Protein AF-A0A699Z433-F1 (afdb_monomer)

Structure (mmCIF, N/CA/C/O backbone):
data_AF-A0A699Z433-F1
#
_entry.id   AF-A0A699Z433-F1
#
loop_
_atom_site.group_PDB
_atom_site.id
_atom_site.type_symbol
_atom_site.label_atom_id
_atom_site.label_alt_id
_atom_site.label_comp_id
_atom_site.label_asym_id
_atom_site.label_entity_id
_atom_site.label_seq_id
_atom_site.pdbx_PDB_ins_code
_atom_site.Cartn_x
_atom_site.Cartn_y
_atom_site.Cartn_z
_atom_site.occupancy
_atom_site.B_iso_or_equiv
_atom_site.auth_seq_id
_atom_site.auth_comp_id
_atom_site.auth_asym_id
_atom_site.auth_atom_id
_atom_site.pdbx_PDB_model_num
ATOM 1 N N . ASP A 1 1 ? 0.922 4.720 -22.798 1.00 85.69 1 ASP A N 1
ATOM 2 C CA . ASP A 1 1 ? 0.778 4.599 -21.336 1.00 85.69 1 ASP A CA 1
ATOM 3 C C . ASP A 1 1 ? 0.937 3.130 -20.915 1.00 85.69 1 ASP A C 1
ATOM 5 O O . ASP A 1 1 ? 0.450 2.256 -21.631 1.00 85.69 1 ASP A O 1
ATOM 9 N N . VAL A 1 2 ? 1.668 2.848 -19.827 1.00 93.19 2 VAL A N 1
ATOM 10 C CA . VAL A 1 2 ? 1.980 1.468 -19.378 1.00 93.19 2 VAL A CA 1
ATOM 11 C C . VAL A 1 2 ? 0.723 0.761 -18.879 1.00 93.19 2 VAL A C 1
ATOM 13 O O . VAL A 1 2 ? 0.507 -0.398 -19.226 1.00 93.19 2 VAL A O 1
ATOM 16 N N . MET A 1 3 ? -0.139 1.466 -18.141 1.00 93.50 3 MET A N 1
ATOM 17 C CA . MET A 1 3 ? -1.379 0.895 -17.610 1.00 93.50 3 MET A CA 1
ATOM 18 C C . MET A 1 3 ? -2.377 0.550 -18.709 1.00 93.50 3 MET A C 1
ATOM 20 O O . MET A 1 3 ? -3.012 -0.498 -18.660 1.00 93.50 3 MET A O 1
ATOM 24 N N . THR A 1 4 ? -2.472 1.379 -19.744 1.00 92.44 4 THR A N 1
ATOM 25 C CA . THR A 1 4 ? -3.290 1.084 -20.927 1.00 92.44 4 THR A CA 1
ATOM 26 C C . THR A 1 4 ? -2.822 -0.202 -21.612 1.00 92.44 4 THR A C 1
ATOM 28 O O . THR A 1 4 ? -3.635 -1.060 -21.947 1.00 92.44 4 THR A O 1
ATOM 31 N N . ALA A 1 5 ? -1.504 -0.380 -21.761 1.00 93.31 5 ALA A N 1
ATOM 32 C CA . ALA A 1 5 ? -0.946 -1.609 -22.316 1.00 93.31 5 ALA A CA 1
ATOM 33 C C . ALA A 1 5 ? -1.172 -2.827 -21.407 1.00 93.31 5 ALA A C 1
ATOM 35 O O . ALA A 1 5 ? -1.445 -3.910 -21.919 1.00 93.31 5 ALA A O 1
ATOM 36 N N . PHE A 1 6 ? -1.083 -2.650 -20.085 1.00 92.94 6 PHE A N 1
ATOM 37 C CA . PHE A 1 6 ? -1.390 -3.697 -19.113 1.00 92.94 6 PHE A CA 1
ATOM 38 C C . PHE A 1 6 ? -2.843 -4.150 -19.249 1.00 92.94 6 PHE A C 1
ATOM 40 O O . PHE A 1 6 ? -3.081 -5.325 -19.500 1.00 92.94 6 PHE A O 1
ATOM 47 N N . LYS A 1 7 ? -3.806 -3.222 -19.209 1.00 90.44 7 LYS A N 1
ATOM 48 C CA . LYS A 1 7 ? -5.248 -3.515 -19.315 1.00 90.44 7 LYS A CA 1
ATOM 49 C C . LYS A 1 7 ? -5.637 -4.236 -20.615 1.00 90.44 7 LYS A C 1
ATOM 51 O O . LYS A 1 7 ? -6.624 -4.962 -20.641 1.00 90.44 7 LYS A O 1
ATOM 56 N N . GLN A 1 8 ? -4.869 -4.061 -21.692 1.00 90.75 8 GLN A N 1
ATOM 57 C CA . GLN A 1 8 ? -5.086 -4.748 -22.973 1.00 90.75 8 GLN A CA 1
ATOM 58 C C . GLN A 1 8 ? -4.386 -6.115 -23.069 1.00 90.75 8 GLN A C 1
ATOM 60 O O . GLN A 1 8 ? -4.709 -6.898 -23.968 1.00 90.75 8 GLN A O 1
ATOM 65 N N . SER A 1 9 ? -3.438 -6.398 -22.170 1.00 89.75 9 SER A N 1
ATOM 66 C CA . SER A 1 9 ? -2.601 -7.598 -22.194 1.00 89.75 9 SER A CA 1
ATOM 67 C C . SER A 1 9 ? -3.371 -8.869 -21.805 1.00 89.75 9 SER A C 1
ATOM 69 O O . SER A 1 9 ? -4.349 -8.793 -21.057 1.00 89.75 9 SER A O 1
ATOM 71 N N . PRO A 1 10 ? -2.937 -10.058 -22.264 1.00 86.69 10 PRO A N 1
ATOM 72 C CA . PRO A 1 10 ? -3.507 -11.331 -21.818 1.00 86.69 10 PRO A CA 1
ATOM 73 C C . PRO A 1 10 ? -3.424 -11.535 -20.298 1.00 86.69 10 PRO A C 1
ATOM 75 O O . PRO A 1 10 ? -4.353 -12.083 -19.714 1.00 86.69 10 PRO A O 1
ATOM 78 N N . GLN A 1 11 ? -2.359 -11.042 -19.657 1.00 84.50 11 GLN A N 1
ATOM 79 C CA . GLN A 1 11 ? -2.140 -11.132 -18.209 1.00 84.50 11 GLN A CA 1
ATOM 80 C C . GLN A 1 11 ? -3.222 -10.385 -17.418 1.00 84.50 11 GLN A C 1
ATOM 82 O O . GLN A 1 11 ? -3.673 -10.856 -16.382 1.00 84.50 11 GLN A O 1
ATOM 87 N N . ALA A 1 12 ? -3.710 -9.251 -17.927 1.00 82.75 12 ALA A N 1
ATOM 88 C CA . ALA A 1 12 ? -4.828 -8.552 -17.295 1.00 82.75 12 ALA A CA 1
ATOM 89 C C . ALA A 1 12 ? -6.180 -9.259 -17.505 1.00 82.75 12 ALA A C 1
ATOM 91 O O . ALA A 1 12 ? -7.127 -8.980 -16.780 1.00 82.75 12 ALA A O 1
ATOM 92 N N . ARG A 1 13 ? -6.300 -10.174 -18.479 1.00 74.50 13 ARG A N 1
ATOM 93 C CA . ARG A 1 13 ? -7.552 -10.902 -18.775 1.00 74.50 13 ARG A CA 1
ATOM 94 C C . ARG A 1 13 ? -7.729 -12.170 -17.951 1.00 74.50 13 ARG A C 1
ATOM 96 O O . ARG A 1 13 ? -8.853 -12.635 -17.812 1.00 74.50 13 ARG A O 1
ATOM 103 N N . THR A 1 14 ? -6.649 -12.719 -17.395 1.00 67.62 14 THR A N 1
ATOM 104 C CA . TH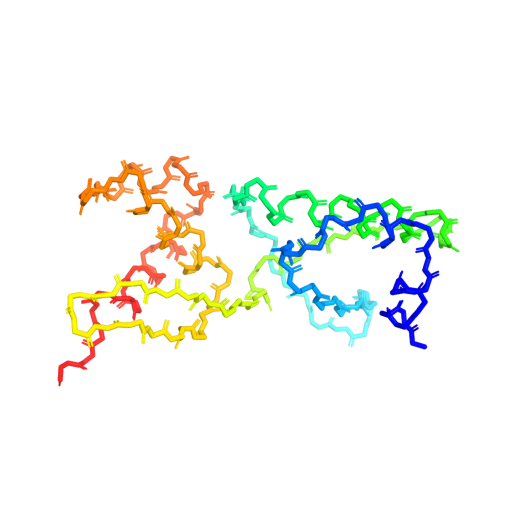R A 1 14 ? -6.726 -13.795 -16.392 1.00 67.62 14 THR A CA 1
ATOM 105 C C . THR A 1 14 ? -7.220 -13.286 -15.036 1.00 67.62 14 THR A C 1
ATOM 107 O O . THR A 1 14 ? -7.414 -14.071 -14.114 1.00 67.62 14 THR A O 1
ATOM 110 N N . HIS A 1 15 ? -7.430 -11.975 -14.910 1.00 64.56 15 HIS A N 1
ATOM 111 C CA . HIS A 1 15 ? -8.007 -11.341 -13.742 1.00 64.56 15 HIS A CA 1
ATOM 112 C C . HIS A 1 15 ? -9.486 -11.710 -13.582 1.00 64.56 15 HIS A C 1
ATOM 114 O O . HIS A 1 15 ? -10.305 -11.462 -14.469 1.00 64.56 15 HIS A O 1
ATOM 120 N N . THR A 1 16 ? -9.842 -12.278 -12.431 1.00 56.50 16 THR A N 1
ATOM 121 C CA . THR A 1 16 ? -11.229 -12.607 -12.091 1.00 56.50 16 THR A CA 1
ATOM 122 C C . THR A 1 16 ? -12.077 -11.326 -12.047 1.00 56.50 16 THR A C 1
ATOM 124 O O . THR A 1 16 ? -11.709 -10.381 -11.343 1.00 56.50 16 THR A O 1
ATOM 127 N N . PRO A 1 17 ? -13.218 -11.247 -12.756 1.00 47.88 17 PRO A N 1
ATOM 128 C CA . PRO A 1 17 ? -14.152 -10.132 -12.617 1.00 47.88 17 PRO A CA 1
ATOM 129 C C . PRO A 1 17 ? -14.602 -10.012 -11.151 1.00 47.88 17 PRO A C 1
ATOM 131 O O . PRO A 1 17 ? -15.203 -10.940 -10.617 1.00 47.88 17 PRO A O 1
ATOM 134 N N . GLY A 1 18 ? -14.259 -8.901 -10.489 1.00 58.78 18 GLY A N 1
ATOM 135 C CA . GLY A 1 18 ? -14.473 -8.681 -9.048 1.00 58.78 18 GLY A CA 1
ATOM 136 C C . GLY A 1 18 ? -13.192 -8.573 -8.209 1.00 58.78 18 GLY A C 1
ATOM 137 O O . GLY A 1 18 ? -13.271 -8.225 -7.034 1.00 58.78 18 GLY A O 1
ATOM 138 N N . ALA A 1 19 ? -12.020 -8.834 -8.794 1.00 69.25 19 ALA A N 1
ATOM 139 C CA . ALA A 1 19 ? -10.742 -8.576 -8.140 1.00 69.25 19 ALA A CA 1
ATOM 140 C C . ALA A 1 19 ? -10.388 -7.070 -8.119 1.00 69.25 19 ALA A C 1
ATOM 142 O O . ALA A 1 19 ? -10.989 -6.259 -8.826 1.00 69.25 19 ALA A O 1
ATOM 143 N N . VAL A 1 20 ? -9.460 -6.707 -7.231 1.00 83.25 20 VAL A N 1
ATOM 144 C CA . VAL A 1 20 ? -9.046 -5.331 -6.906 1.00 83.25 20 VAL A CA 1
ATOM 145 C C . VAL A 1 20 ? -8.736 -4.512 -8.170 1.00 83.25 20 VAL A C 1
ATOM 147 O O . VAL A 1 20 ? -7.958 -4.957 -9.010 1.00 83.25 20 VAL A O 1
ATOM 150 N N . ASP A 1 21 ? -9.296 -3.301 -8.296 1.00 88.69 21 ASP A N 1
ATOM 151 C CA . ASP A 1 21 ? -8.920 -2.374 -9.378 1.00 88.69 21 ASP A CA 1
ATOM 152 C C . ASP A 1 21 ? -7.505 -1.831 -9.133 1.00 88.69 21 ASP A C 1
ATOM 154 O O . ASP A 1 21 ? -7.263 -1.069 -8.194 1.00 88.69 21 ASP A O 1
ATOM 158 N N . LEU A 1 22 ? -6.554 -2.270 -9.960 1.00 91.44 22 LEU A N 1
ATOM 159 C CA . LEU A 1 22 ? -5.141 -1.939 -9.828 1.00 91.44 22 LEU A CA 1
ATOM 160 C C . LEU A 1 22 ? -4.753 -0.771 -10.744 1.00 91.44 22 LEU A C 1
ATOM 162 O O . LEU A 1 22 ? -4.901 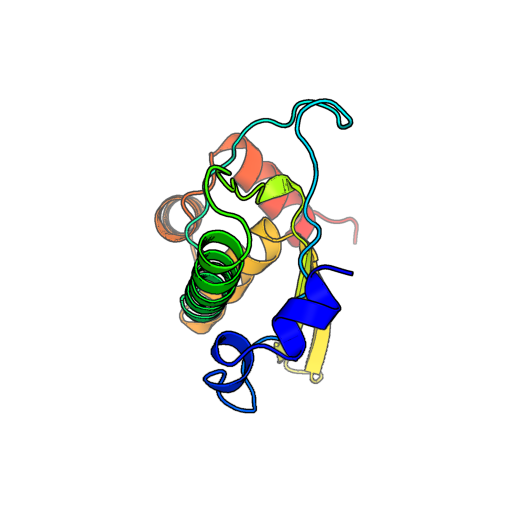-0.828 -11.969 1.00 91.44 22 LEU A O 1
ATOM 166 N N . GLN A 1 23 ? -4.112 0.238 -10.155 1.00 93.75 23 GLN A N 1
ATOM 167 C CA . GLN A 1 23 ? -3.424 1.304 -10.875 1.00 93.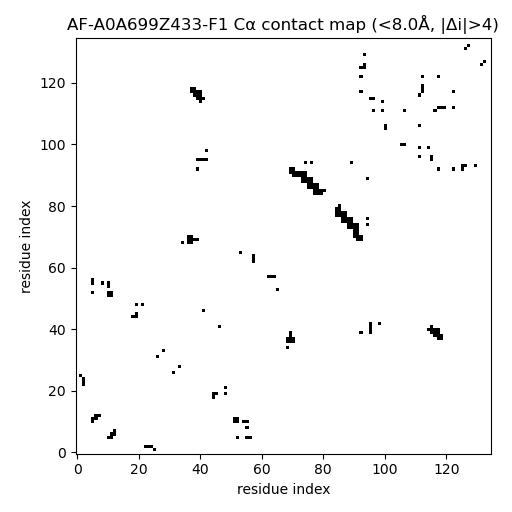75 23 GLN A CA 1
ATOM 168 C C . GLN A 1 23 ? -1.950 1.363 -10.464 1.00 93.75 23 GLN A C 1
ATOM 170 O O . GLN A 1 23 ? -1.632 1.511 -9.287 1.00 93.75 23 GLN A O 1
ATOM 175 N N . VAL A 1 24 ? -1.045 1.272 -11.443 1.00 95.69 24 VAL A N 1
ATOM 176 C CA . VAL A 1 24 ? 0.406 1.260 -11.214 1.00 95.69 24 VAL A CA 1
ATOM 177 C C . VAL A 1 24 ? 1.076 2.436 -11.912 1.00 95.69 24 VAL A C 1
ATOM 179 O O . VAL A 1 24 ? 0.901 2.649 -13.112 1.00 95.69 24 VAL A O 1
ATOM 182 N N . SER A 1 25 ? 1.909 3.155 -11.165 1.00 95.50 25 SER A N 1
ATOM 183 C CA . SER A 1 25 ? 2.791 4.200 -11.685 1.00 95.50 25 SER A CA 1
ATOM 184 C C . SER A 1 25 ? 4.228 3.686 -11.710 1.00 95.50 25 SER A C 1
ATOM 186 O O . SER A 1 25 ? 4.808 3.403 -10.665 1.00 95.50 25 SER A O 1
ATOM 188 N N . VAL A 1 26 ? 4.812 3.565 -12.904 1.00 95.62 26 VAL A N 1
ATOM 189 C CA . VAL A 1 26 ? 6.204 3.117 -13.073 1.00 95.62 26 VAL A CA 1
ATOM 190 C C . VAL A 1 26 ? 7.130 4.329 -13.115 1.00 95.62 26 VAL A C 1
ATOM 192 O O . VAL A 1 26 ? 7.024 5.162 -14.015 1.00 95.62 26 VAL A O 1
ATOM 195 N N . LEU A 1 27 ? 8.048 4.411 -12.150 1.00 94.75 27 LEU A N 1
ATOM 196 C CA . LEU A 1 27 ? 8.978 5.529 -11.980 1.00 94.75 27 LEU A CA 1
ATOM 197 C C . LEU A 1 27 ? 10.411 5.106 -12.339 1.00 94.75 27 LEU A C 1
ATOM 199 O O . LEU A 1 27 ? 10.845 4.001 -12.019 1.00 94.75 27 LEU A O 1
ATOM 203 N N . THR A 1 28 ? 11.168 5.994 -12.986 1.00 94.19 28 THR A N 1
ATOM 204 C CA . THR A 1 28 ? 12.579 5.751 -13.331 1.00 94.19 28 THR A CA 1
ATOM 205 C C . THR A 1 28 ? 13.488 6.296 -12.227 1.00 94.19 28 THR A C 1
ATOM 207 O O . THR A 1 28 ? 13.473 7.497 -11.966 1.00 94.19 28 THR A O 1
ATOM 210 N N . SER A 1 29 ? 14.323 5.434 -11.634 1.00 89.56 29 SER A N 1
ATOM 211 C CA . SER A 1 29 ? 15.138 5.713 -10.431 1.00 89.56 29 SER A CA 1
ATOM 212 C C . SER A 1 29 ? 16.082 6.926 -10.509 1.00 89.56 29 SER A C 1
ATOM 214 O O . SER A 1 29 ? 16.544 7.380 -9.471 1.00 89.56 29 SER A O 1
ATOM 216 N N . GLY A 1 30 ? 16.391 7.449 -11.698 1.00 92.00 30 GLY A N 1
ATOM 217 C CA . GLY A 1 30 ? 17.239 8.640 -11.863 1.00 92.00 30 GLY A CA 1
ATOM 218 C C . GLY A 1 30 ? 16.484 9.973 -11.918 1.00 92.00 30 GLY A C 1
ATOM 219 O O . GLY A 1 30 ? 17.114 11.021 -11.867 1.00 92.00 30 GLY A O 1
ATOM 220 N N . PHE A 1 31 ? 15.153 9.948 -12.042 1.00 95.44 31 PHE A N 1
ATOM 221 C CA . PHE A 1 31 ? 14.324 11.155 -12.182 1.00 95.44 31 PHE A CA 1
ATOM 222 C C . PHE A 1 31 ? 13.482 11.467 -10.939 1.00 95.44 31 PHE A C 1
ATOM 224 O O . PHE A 1 31 ? 12.803 12.489 -10.906 1.00 95.44 31 PHE A O 1
ATOM 231 N N . TRP A 1 32 ? 13.503 10.590 -9.934 1.00 94.38 32 TRP A N 1
ATOM 232 C CA . TRP A 1 32 ? 12.689 10.693 -8.724 1.00 94.38 32 TRP A CA 1
ATOM 233 C C . TRP A 1 32 ? 13.566 10.657 -7.469 1.00 94.38 32 TRP A C 1
ATOM 235 O O . TRP A 1 32 ? 14.664 10.099 -7.522 1.00 94.38 32 TRP A O 1
ATOM 245 N N . PRO A 1 33 ? 13.102 11.225 -6.340 1.00 94.88 33 PRO A N 1
ATOM 246 C CA . PRO A 1 33 ? 13.809 11.123 -5.069 1.00 94.88 33 PRO A CA 1
ATOM 247 C C . PRO A 1 33 ? 14.040 9.669 -4.649 1.00 94.88 33 PRO A C 1
ATOM 249 O O . PRO A 1 33 ? 13.250 8.778 -4.963 1.00 94.88 33 PRO A O 1
ATOM 252 N N . THR A 1 34 ? 15.100 9.437 -3.880 1.00 92.44 34 THR A N 1
ATOM 253 C CA . THR A 1 34 ? 15.341 8.134 -3.258 1.00 92.44 34 THR A CA 1
ATOM 254 C C . THR A 1 34 ? 14.383 7.939 -2.088 1.00 92.44 34 THR A C 1
ATOM 256 O O . THR A 1 34 ? 14.388 8.722 -1.138 1.00 92.44 34 THR A O 1
ATOM 259 N N . TYR A 1 35 ? 13.598 6.865 -2.129 1.00 91.19 35 TYR A N 1
ATOM 260 C CA . TYR A 1 35 ? 12.736 6.447 -1.025 1.00 91.19 35 TYR A CA 1
ATOM 261 C C . TYR A 1 35 ? 13.337 5.223 -0.324 1.00 91.19 35 TYR A C 1
ATOM 263 O O . TYR A 1 35 ? 13.928 4.369 -0.991 1.00 91.19 35 TYR A O 1
ATOM 271 N N . PRO A 1 36 ? 13.208 5.100 1.007 1.00 92.00 36 PRO A N 1
ATOM 272 C CA . PRO A 1 36 ? 13.584 3.876 1.697 1.00 92.00 36 PRO A CA 1
ATOM 273 C C . PRO A 1 36 ? 12.639 2.739 1.300 1.00 92.00 36 PRO A C 1
ATOM 275 O O . PRO A 1 36 ? 11.426 2.929 1.165 1.00 92.00 36 PRO A O 1
ATOM 278 N N . LEU A 1 37 ? 13.207 1.550 1.133 1.00 92.62 37 LEU A N 1
ATOM 279 C CA . LEU A 1 37 ? 12.432 0.335 0.928 1.00 92.62 37 LEU A CA 1
ATOM 280 C C . LEU A 1 37 ? 11.844 -0.099 2.261 1.00 92.62 37 LEU A C 1
ATOM 282 O O . LEU A 1 37 ? 12.554 -0.192 3.258 1.00 92.62 37 LEU A O 1
ATOM 286 N N . MET A 1 38 ? 10.542 -0.344 2.258 1.00 94.31 38 MET A N 1
ATOM 287 C CA . MET A 1 38 ? 9.798 -0.761 3.435 1.00 94.31 38 MET A CA 1
ATOM 288 C C . MET A 1 38 ? 9.008 -2.014 3.085 1.00 94.31 38 MET A C 1
ATOM 290 O O . MET A 1 38 ? 8.229 -2.026 2.124 1.00 94.31 38 MET A O 1
ATOM 294 N N . GLU A 1 39 ? 9.233 -3.067 3.859 1.00 91.44 39 GLU A N 1
ATOM 295 C CA . GLU A 1 39 ? 8.538 -4.335 3.691 1.00 91.44 39 GLU A CA 1
ATOM 296 C C . GLU A 1 39 ? 7.148 -4.288 4.333 1.00 91.44 39 GLU A C 1
ATOM 298 O O . GLU A 1 39 ? 6.908 -3.580 5.312 1.00 91.44 39 GLU A O 1
ATOM 303 N N . ALA A 1 40 ? 6.222 -5.034 3.736 1.00 95.69 40 ALA A N 1
ATOM 304 C CA . ALA A 1 40 ? 4.908 -5.322 4.283 1.00 95.69 40 ALA A CA 1
ATOM 305 C C . ALA A 1 40 ? 4.416 -6.647 3.696 1.00 95.69 40 ALA A C 1
ATOM 307 O O . ALA A 1 40 ? 4.636 -6.934 2.518 1.00 95.69 40 ALA A O 1
ATOM 308 N N . LYS A 1 41 ? 3.729 -7.439 4.514 1.00 96.56 41 LYS A N 1
ATOM 309 C CA . LYS A 1 41 ? 3.005 -8.640 4.109 1.00 96.56 41 LYS A CA 1
ATOM 310 C C . LYS A 1 41 ? 1.653 -8.204 3.570 1.00 96.56 41 LYS A C 1
ATOM 312 O O . LYS A 1 41 ? 0.772 -7.801 4.327 1.00 96.56 41 LYS A O 1
ATOM 317 N N . LEU A 1 42 ? 1.522 -8.214 2.251 1.00 94.62 42 LEU A N 1
ATOM 318 C CA . LEU A 1 42 ? 0.297 -7.780 1.596 1.00 94.62 42 LEU A CA 1
ATOM 319 C C . LEU A 1 42 ? -0.793 -8.856 1.724 1.00 94.62 42 LEU A C 1
ATOM 321 O O . LEU A 1 42 ? -0.479 -10.047 1.712 1.00 94.62 42 LEU A O 1
ATOM 325 N N . PRO A 1 43 ? -2.077 -8.464 1.799 1.00 92.44 43 PRO A N 1
ATOM 326 C CA . PRO A 1 43 ? -3.187 -9.373 1.550 1.00 92.44 43 PRO A CA 1
ATOM 327 C C . PRO A 1 43 ? -2.990 -10.133 0.234 1.00 92.44 43 PRO A C 1
ATOM 329 O O . PRO A 1 43 ? -2.501 -9.562 -0.748 1.00 92.44 43 PRO A O 1
ATOM 332 N N . LYS A 1 44 ? -3.399 -11.406 0.207 1.00 89.69 44 LYS A N 1
ATOM 333 C CA . LYS A 1 44 ? -3.194 -12.319 -0.933 1.00 89.69 44 LYS A CA 1
ATOM 334 C C . LYS A 1 44 ? -3.718 -11.737 -2.241 1.00 89.69 44 LYS A C 1
ATOM 336 O O . LYS A 1 44 ? -3.119 -11.923 -3.295 1.00 89.69 44 LYS A O 1
ATOM 341 N N . GLU A 1 45 ? -4.824 -11.008 -2.166 1.00 87.75 45 GLU A N 1
ATOM 342 C CA . GLU A 1 45 ? -5.456 -10.362 -3.306 1.00 87.75 45 GLU A CA 1
ATOM 343 C C . GLU A 1 45 ? -4.532 -9.304 -3.920 1.00 87.75 45 GLU A C 1
ATOM 345 O O . GLU A 1 45 ? -4.378 -9.271 -5.138 1.00 87.75 45 GLU A O 1
ATOM 350 N N . LEU A 1 46 ? -3.877 -8.474 -3.097 1.00 90.88 46 LEU A N 1
ATOM 351 C CA . LEU A 1 46 ? -2.937 -7.448 -3.562 1.00 90.88 46 LEU A CA 1
ATOM 352 C C . LEU A 1 46 ? -1.632 -8.059 -4.075 1.00 90.88 46 LEU A C 1
ATOM 354 O O . LEU A 1 46 ? -1.112 -7.611 -5.096 1.00 90.88 46 LEU A O 1
ATOM 358 N N . GLU A 1 47 ? -1.118 -9.087 -3.400 1.00 91.50 47 GLU A N 1
ATOM 359 C CA . GLU A 1 47 ? 0.083 -9.807 -3.834 1.00 91.50 47 GLU A CA 1
ATOM 360 C C . GLU A 1 47 ? -0.122 -10.452 -5.214 1.00 91.50 47 GLU A C 1
ATOM 362 O O . GLU A 1 47 ? 0.700 -10.273 -6.115 1.00 91.50 47 GLU A O 1
ATOM 367 N N . ALA A 1 48 ? -1.269 -11.105 -5.430 1.00 90.31 48 ALA A N 1
ATOM 368 C CA . ALA A 1 48 ? -1.628 -11.672 -6.726 1.00 90.31 48 ALA A CA 1
ATOM 369 C C . ALA A 1 48 ? -1.672 -10.601 -7.830 1.00 90.31 48 ALA A C 1
ATOM 371 O O . ALA A 1 48 ? -1.152 -10.821 -8.926 1.00 90.31 48 ALA A O 1
ATOM 372 N N . GLN A 1 49 ? -2.228 -9.418 -7.538 1.00 89.94 49 GLN A N 1
ATOM 373 C CA . GLN A 1 49 ? -2.242 -8.298 -8.485 1.00 89.94 49 GLN A CA 1
ATOM 374 C C . GLN A 1 49 ? -0.841 -7.782 -8.819 1.00 89.94 49 GLN A C 1
ATOM 376 O O . GLN A 1 49 ? -0.540 -7.513 -9.987 1.00 89.94 49 GLN A O 1
ATOM 381 N N . GLN A 1 50 ? 0.031 -7.660 -7.815 1.00 92.31 50 GLN A N 1
ATOM 382 C CA . GLN A 1 50 ? 1.416 -7.257 -8.042 1.00 92.31 50 GLN A CA 1
ATOM 383 C C . GLN A 1 50 ? 2.150 -8.260 -8.929 1.00 92.31 50 GLN A C 1
ATOM 385 O O . GLN A 1 50 ? 2.881 -7.839 -9.828 1.00 92.31 50 GLN A O 1
ATOM 390 N N . GLN A 1 51 ? 1.923 -9.561 -8.727 1.00 91.81 51 GLN A N 1
ATOM 391 C CA . GLN A 1 51 ? 2.551 -10.606 -9.530 1.00 91.81 51 GLN A CA 1
ATOM 392 C C . GLN A 1 51 ? 2.076 -10.571 -10.988 1.00 91.81 51 GLN A C 1
ATOM 394 O O . GLN A 1 51 ? 2.901 -10.570 -11.900 1.00 91.81 51 GLN A O 1
ATOM 399 N N . VAL A 1 52 ? 0.766 -10.441 -11.222 1.00 92.31 52 VAL A N 1
ATOM 400 C CA . VAL A 1 52 ? 0.202 -10.338 -12.580 1.00 92.31 52 VAL A CA 1
ATOM 401 C C . VAL A 1 52 ? 0.786 -9.135 -13.330 1.00 92.31 52 VAL A C 1
ATOM 403 O O . VAL A 1 52 ? 1.150 -9.238 -14.506 1.00 92.31 52 VAL A O 1
ATOM 406 N N . PHE A 1 53 ? 0.916 -7.986 -12.657 1.00 93.69 53 PHE A N 1
ATOM 407 C CA . PHE A 1 53 ? 1.540 -6.806 -13.253 1.00 93.69 53 PHE A CA 1
ATOM 408 C C . PHE A 1 53 ? 3.041 -7.002 -13.504 1.00 93.69 53 PHE A C 1
ATOM 410 O O . PHE A 1 53 ? 3.551 -6.587 -14.549 1.00 93.69 53 PHE A O 1
ATOM 417 N N . LEU A 1 54 ? 3.751 -7.632 -12.564 1.00 93.06 54 LEU A N 1
ATOM 418 C CA . LEU A 1 54 ? 5.176 -7.922 -12.688 1.00 93.06 54 LEU A CA 1
ATOM 419 C C . LEU A 1 54 ? 5.452 -8.802 -13.911 1.00 93.06 54 LEU A C 1
ATOM 421 O O . LEU A 1 54 ? 6.315 -8.453 -14.716 1.00 93.06 54 LEU A O 1
ATOM 425 N N . ASP A 1 55 ? 4.683 -9.874 -14.093 1.00 92.50 55 ASP A N 1
ATOM 426 C CA . ASP A 1 55 ? 4.823 -10.796 -15.223 1.00 92.50 55 ASP A CA 1
ATOM 427 C C . ASP A 1 55 ? 4.594 -10.080 -16.559 1.00 92.50 55 ASP A C 1
ATOM 429 O O . ASP A 1 55 ? 5.393 -10.209 -17.492 1.00 92.50 55 ASP A O 1
ATOM 433 N N . PHE A 1 56 ? 3.547 -9.251 -16.639 1.00 94.12 56 PHE A N 1
ATOM 434 C CA . PHE A 1 56 ? 3.309 -8.387 -17.796 1.00 94.12 56 PHE A CA 1
ATOM 435 C C . PHE A 1 56 ? 4.510 -7.475 -18.082 1.00 94.12 56 PHE A C 1
ATOM 437 O O . PHE A 1 56 ? 4.969 -7.375 -19.226 1.00 94.12 56 PHE A O 1
ATOM 444 N N . TYR A 1 57 ? 5.017 -6.789 -17.056 1.00 94.94 57 TYR A N 1
ATOM 445 C CA . TYR A 1 57 ? 6.065 -5.797 -17.241 1.00 94.94 57 TYR A CA 1
ATOM 446 C C . TYR A 1 57 ? 7.389 -6.448 -17.644 1.00 94.94 57 TYR A C 1
ATOM 448 O O . TYR A 1 57 ? 8.042 -5.958 -18.562 1.00 94.94 57 TYR A O 1
ATOM 456 N N . MET A 1 58 ? 7.768 -7.560 -17.010 1.00 92.75 58 MET A N 1
ATOM 457 C CA . MET A 1 58 ? 8.995 -8.293 -17.337 1.00 92.75 58 MET A CA 1
ATOM 458 C C . MET A 1 58 ? 8.948 -8.885 -18.745 1.00 92.75 58 MET A C 1
ATOM 460 O O . MET A 1 58 ? 9.953 -8.846 -19.454 1.00 92.75 58 MET A O 1
ATOM 464 N N . HIS A 1 59 ? 7.779 -9.365 -19.184 1.00 91.88 59 HIS A N 1
ATOM 465 C CA . HIS A 1 59 ? 7.594 -9.860 -20.547 1.00 91.88 59 HIS A CA 1
ATOM 466 C C . HIS A 1 59 ? 7.740 -8.744 -21.592 1.00 91.88 59 HIS A C 1
ATOM 468 O O . HIS A 1 59 ? 8.361 -8.940 -22.634 1.00 91.88 59 HIS A O 1
ATOM 474 N N . LYS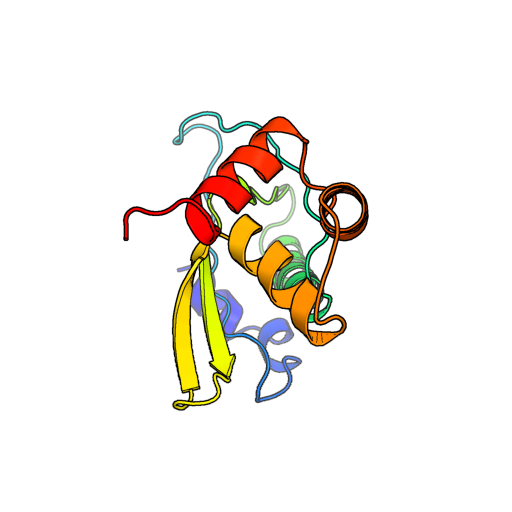 A 1 60 ? 7.187 -7.556 -21.319 1.00 93.19 60 LYS A N 1
ATOM 475 C CA . LYS A 1 60 ? 7.202 -6.430 -22.265 1.00 93.19 60 LYS A CA 1
ATOM 476 C C . LYS A 1 60 ? 8.509 -5.629 -22.256 1.00 93.19 60 LYS A C 1
ATOM 478 O O . LYS A 1 60 ? 8.890 -5.077 -23.287 1.00 93.19 60 LYS A O 1
ATOM 483 N N . TYR A 1 61 ? 9.173 -5.526 -21.108 1.00 92.81 61 TYR A N 1
ATOM 484 C CA . TYR A 1 61 ? 10.340 -4.671 -20.887 1.00 92.81 61 TYR A CA 1
ATOM 485 C C . TYR A 1 61 ? 11.531 -5.481 -20.360 1.00 92.81 61 TYR A C 1
ATOM 487 O O . TYR A 1 61 ? 11.952 -5.331 -19.210 1.00 92.81 61 TYR A O 1
ATOM 495 N N . SER A 1 62 ? 12.102 -6.319 -21.227 1.00 91.00 62 SER A N 1
ATOM 496 C CA . SER A 1 62 ? 13.274 -7.143 -20.912 1.00 91.00 62 SER A CA 1
ATOM 497 C C . SER A 1 62 ? 14.480 -6.308 -20.466 1.00 91.00 62 SER A C 1
ATOM 499 O O . SER A 1 62 ? 14.740 -5.233 -21.011 1.00 91.00 62 SER A O 1
ATOM 501 N N . GLY A 1 63 ? 15.252 -6.822 -19.506 1.00 91.31 63 GLY A N 1
ATOM 502 C CA . GLY A 1 63 ? 16.468 -6.168 -19.004 1.00 91.31 63 GLY A CA 1
ATOM 503 C C . GLY A 1 63 ? 16.216 -5.048 -17.989 1.00 91.31 63 GLY A C 1
ATOM 504 O O . GLY A 1 63 ? 17.159 -4.380 -17.570 1.00 91.31 63 GLY A O 1
ATOM 505 N N . ARG A 1 64 ? 14.962 -4.838 -17.569 1.00 92.62 64 ARG A N 1
ATOM 506 C CA . ARG A 1 64 ? 14.612 -3.942 -16.459 1.00 92.62 64 ARG A CA 1
ATOM 507 C C . ARG A 1 64 ? 14.297 -4.745 -15.204 1.00 92.62 64 ARG A C 1
ATOM 509 O O . ARG A 1 64 ? 13.800 -5.861 -15.282 1.00 92.62 64 ARG A O 1
ATOM 516 N N . ARG A 1 65 ? 14.531 -4.138 -14.042 1.00 90.25 65 ARG A N 1
ATOM 517 C CA . ARG A 1 65 ? 14.090 -4.656 -12.744 1.00 90.25 65 ARG A CA 1
ATOM 518 C C . ARG A 1 65 ? 13.049 -3.706 -12.170 1.00 90.25 65 ARG A C 1
ATOM 520 O O . ARG A 1 65 ? 13.272 -2.498 -12.149 1.00 90.25 65 ARG A O 1
ATOM 527 N N . LEU A 1 66 ? 11.923 -4.254 -11.728 1.00 93.19 66 LEU A N 1
ATOM 528 C CA . LEU A 1 66 ? 10.934 -3.508 -10.960 1.00 93.19 66 LEU A CA 1
ATOM 529 C C . LEU A 1 66 ? 11.183 -3.687 -9.470 1.00 93.19 66 LEU A C 1
ATOM 531 O O . LEU A 1 66 ? 11.644 -4.736 -9.018 1.00 93.19 66 LEU A O 1
ATOM 535 N N . GLN A 1 67 ? 10.846 -2.644 -8.726 1.00 93.19 67 GLN A N 1
ATOM 536 C CA . GLN A 1 67 ? 10.862 -2.641 -7.279 1.00 93.19 67 GLN A CA 1
ATOM 537 C C . GLN A 1 67 ? 9.632 -1.889 -6.782 1.00 93.19 67 GLN A C 1
ATOM 539 O O . GLN A 1 67 ? 9.376 -0.762 -7.207 1.00 93.19 67 GLN A O 1
ATOM 544 N N . TRP A 1 68 ? 8.861 -2.532 -5.910 1.00 94.00 68 TRP A N 1
ATOM 545 C CA . TRP A 1 68 ? 7.666 -1.945 -5.320 1.00 94.00 68 TRP A CA 1
ATOM 546 C C . TRP A 1 68 ? 8.037 -1.063 -4.129 1.00 94.00 68 TRP A C 1
ATOM 548 O O . TRP A 1 68 ? 8.790 -1.474 -3.247 1.00 94.00 68 TRP A O 1
ATOM 558 N N . TYR A 1 69 ? 7.482 0.148 -4.100 1.00 95.69 69 TYR A N 1
ATOM 559 C CA . TYR A 1 69 ? 7.636 1.096 -2.998 1.00 95.69 69 TYR A CA 1
ATOM 560 C C . TYR A 1 69 ? 6.321 1.205 -2.229 1.00 95.69 69 TYR A C 1
ATOM 562 O O . TYR A 1 69 ? 5.489 2.067 -2.509 1.00 95.69 69 TYR A O 1
ATOM 570 N N . ASN A 1 70 ? 6.142 0.318 -1.248 1.00 94.81 70 ASN A N 1
ATOM 571 C CA . ASN A 1 70 ? 4.907 0.208 -0.464 1.00 94.81 70 ASN A CA 1
ATOM 572 C C . ASN A 1 70 ? 4.530 1.510 0.261 1.00 94.81 70 ASN A C 1
ATOM 574 O O . ASN A 1 70 ? 3.352 1.832 0.391 1.00 94.81 70 ASN A O 1
ATOM 578 N N . SER A 1 71 ? 5.529 2.294 0.671 1.00 94.62 71 SER A N 1
ATOM 579 C CA . SER A 1 71 ? 5.354 3.586 1.343 1.00 94.62 71 SER A CA 1
ATOM 580 C C . SER A 1 71 ? 4.669 4.657 0.486 1.00 94.62 71 SER A C 1
ATOM 582 O O . SER A 1 71 ? 4.159 5.632 1.036 1.00 94.62 71 SER A O 1
ATOM 584 N N . LEU A 1 72 ? 4.642 4.484 -0.839 1.00 95.75 72 LEU A N 1
ATOM 585 C CA . LEU A 1 72 ? 3.968 5.377 -1.787 1.00 95.75 72 LEU A CA 1
ATOM 586 C C . LEU A 1 72 ? 2.605 4.834 -2.243 1.00 95.75 72 LEU A C 1
ATOM 588 O O . LEU A 1 72 ? 1.911 5.488 -3.019 1.00 95.75 72 LEU A O 1
ATOM 592 N N . GLY A 1 73 ? 2.233 3.632 -1.796 1.00 95.44 73 GLY A N 1
ATOM 593 C CA . GLY A 1 73 ? 0.977 2.991 -2.159 1.00 95.44 73 GLY A CA 1
ATOM 594 C C . GLY A 1 73 ? -0.219 3.576 -1.408 1.00 95.44 73 GLY A C 1
ATOM 595 O O . GLY A 1 73 ? -0.126 3.939 -0.232 1.00 95.44 73 GLY A O 1
ATOM 596 N N . ALA A 1 74 ? -1.366 3.599 -2.082 1.00 96.25 74 ALA A N 1
ATOM 597 C CA . ALA A 1 74 ? -2.659 3.961 -1.516 1.00 96.25 74 ALA A CA 1
ATOM 598 C C . ALA A 1 74 ? -3.736 2.977 -1.986 1.00 96.25 74 ALA A C 1
ATOM 600 O O . ALA A 1 74 ? -3.613 2.371 -3.053 1.00 96.25 74 ALA A O 1
ATOM 601 N N . CYS A 1 75 ? -4.787 2.819 -1.186 1.00 95.56 75 CYS A N 1
ATOM 602 C CA . CYS A 1 75 ? -5.899 1.916 -1.453 1.00 95.56 75 CYS A CA 1
ATOM 603 C C . CYS A 1 75 ? -7.230 2.567 -1.074 1.00 95.56 75 CYS A C 1
ATOM 605 O O . CYS A 1 75 ? -7.302 3.372 -0.145 1.00 95.56 75 CYS A O 1
ATOM 607 N N . VAL A 1 76 ? -8.295 2.157 -1.762 1.00 96.19 76 VAL A N 1
ATOM 608 C CA . VAL A 1 76 ? -9.673 2.445 -1.357 1.00 96.19 76 VAL A CA 1
ATOM 609 C C . VAL A 1 76 ? -10.281 1.156 -0.822 1.00 96.19 76 VAL A C 1
ATOM 611 O O . VAL A 1 76 ? -10.401 0.174 -1.552 1.00 96.19 76 VAL A O 1
ATOM 614 N N . LEU A 1 77 ? -10.645 1.151 0.459 1.00 95.38 77 LEU A N 1
ATOM 615 C CA . LEU A 1 77 ? -11.255 0.003 1.123 1.00 95.38 77 LEU A CA 1
ATOM 616 C C . LEU A 1 77 ? -12.743 0.229 1.344 1.00 95.38 77 LEU A C 1
ATOM 618 O O . LEU A 1 77 ? -13.159 1.290 1.803 1.00 95.38 77 LEU A O 1
ATOM 622 N N . ARG A 1 78 ? -13.544 -0.805 1.093 1.00 95.06 78 ARG A N 1
ATOM 623 C CA . ARG A 1 78 ? -14.953 -0.846 1.484 1.00 95.06 78 ARG A CA 1
ATOM 624 C C . ARG A 1 78 ? -15.053 -1.474 2.871 1.00 95.06 78 ARG A C 1
ATOM 626 O O . ARG A 1 78 ? -14.802 -2.662 3.021 1.00 95.06 78 ARG A O 1
ATOM 633 N N . ALA A 1 79 ? -15.432 -0.684 3.866 1.00 95.50 79 ALA A N 1
ATOM 634 C CA . ALA A 1 79 ? -15.571 -1.123 5.249 1.00 95.50 79 ALA A CA 1
ATOM 635 C C . ALA A 1 79 ? -17.051 -1.216 5.642 1.00 95.50 79 ALA A C 1
ATOM 637 O O . ALA A 1 79 ? -17.831 -0.287 5.409 1.00 95.50 79 ALA A O 1
ATOM 638 N N . ALA A 1 80 ? -17.448 -2.341 6.236 1.00 96.06 80 ALA A N 1
ATOM 639 C CA . ALA A 1 80 ? -18.790 -2.547 6.765 1.00 96.06 80 ALA A CA 1
ATOM 640 C C . ALA A 1 80 ? -18.835 -2.140 8.243 1.00 96.06 80 ALA A C 1
ATOM 642 O O . ALA A 1 80 ? -18.190 -2.759 9.081 1.00 96.06 80 ALA A O 1
ATOM 643 N N . PHE A 1 81 ? -19.610 -1.103 8.563 1.00 93.94 81 PHE A N 1
ATOM 644 C CA . PHE A 1 81 ? -19.854 -0.677 9.941 1.00 93.94 81 PHE A CA 1
ATOM 645 C C . PHE A 1 81 ? -21.319 -0.923 10.329 1.00 93.94 81 PHE A C 1
ATOM 647 O O . PHE A 1 81 ? -22.181 -0.980 9.447 1.00 93.94 81 PHE A O 1
ATOM 654 N N . PRO A 1 82 ? -21.658 -0.967 11.635 1.00 94.88 82 PRO A N 1
ATOM 655 C CA . PRO A 1 82 ? -23.046 -1.137 12.084 1.00 94.88 82 PRO A CA 1
ATOM 656 C C . PRO A 1 82 ? -24.018 -0.088 11.523 1.00 94.88 82 PRO A C 1
ATOM 658 O O . PRO A 1 82 ? -25.198 -0.359 11.337 1.00 94.88 82 PRO A O 1
ATOM 661 N N . LYS A 1 83 ? -23.521 1.122 11.227 1.00 95.50 83 LYS A N 1
ATOM 662 C CA . LYS A 1 83 ? -24.296 2.230 10.641 1.00 95.50 83 LYS A CA 1
ATOM 663 C C . LYS A 1 83 ? -24.171 2.316 9.112 1.00 95.50 83 LYS A C 1
ATOM 665 O O . LYS A 1 83 ? -24.388 3.380 8.534 1.00 95.50 83 LYS A O 1
ATOM 670 N N . GLY A 1 84 ? -23.798 1.214 8.467 1.00 96.19 84 GLY A N 1
ATOM 671 C CA . GLY A 1 84 ? -23.698 1.084 7.018 1.00 96.19 84 GLY A CA 1
ATOM 672 C C . 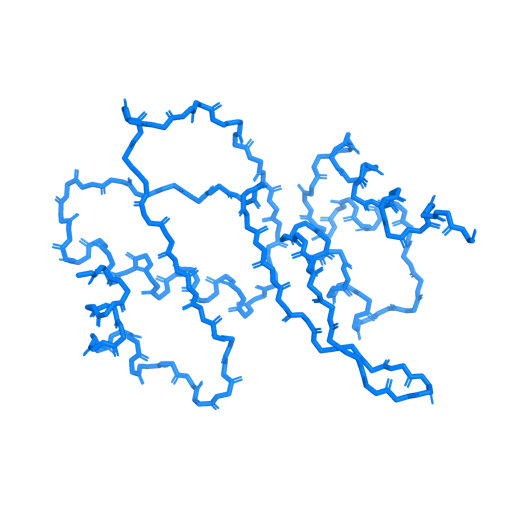GLY A 1 84 ? -22.267 1.036 6.489 1.00 96.19 84 GLY A C 1
ATOM 673 O O . GLY A 1 84 ? -21.283 1.200 7.211 1.00 96.19 84 GLY A O 1
ATOM 674 N N . THR A 1 85 ? -22.165 0.802 5.186 1.00 97.25 85 THR A N 1
ATOM 675 C CA . THR A 1 85 ? -20.893 0.682 4.473 1.00 97.25 85 THR A CA 1
ATOM 676 C C . THR A 1 85 ? -20.260 2.050 4.219 1.00 97.25 85 THR A C 1
ATOM 678 O O . THR A 1 85 ? -20.952 3.018 3.896 1.00 97.25 85 THR A O 1
ATOM 681 N N . LYS A 1 86 ? -18.935 2.128 4.347 1.00 96.38 86 LYS A N 1
ATOM 682 C CA . LYS A 1 86 ? -18.122 3.316 4.060 1.00 96.38 86 LYS A CA 1
ATOM 683 C C . LYS A 1 86 ? -16.967 2.954 3.135 1.00 96.38 86 LYS A C 1
ATOM 685 O O . LYS A 1 86 ? -16.519 1.811 3.123 1.00 96.38 86 LYS A O 1
ATOM 690 N N . GLU A 1 87 ? -16.482 3.938 2.391 1.00 96.69 87 GLU A N 1
ATOM 691 C CA . GLU A 1 87 ? -15.261 3.820 1.598 1.00 96.69 87 GLU A CA 1
ATOM 692 C C . GLU A 1 87 ? -14.155 4.640 2.264 1.00 96.69 87 GLU A C 1
ATOM 694 O O . GLU A 1 87 ? -14.347 5.810 2.594 1.00 96.69 87 GLU A O 1
ATOM 699 N N . LEU A 1 88 ? -13.019 3.998 2.518 1.00 96.38 88 LEU A N 1
ATOM 700 C CA . LEU A 1 88 ? -11.873 4.567 3.213 1.00 96.38 88 LEU A CA 1
ATOM 701 C C . LEU A 1 88 ? -10.722 4.701 2.220 1.00 96.38 88 LEU A C 1
ATOM 703 O O . LEU A 1 88 ? -10.235 3.694 1.709 1.00 96.38 88 LEU A O 1
ATOM 707 N N . SER A 1 89 ? -10.282 5.931 1.961 1.00 96.94 89 SER A N 1
ATOM 708 C CA . SER A 1 89 ? -9.036 6.186 1.233 1.00 96.94 89 SER A CA 1
ATOM 709 C C . SER A 1 89 ? -7.884 6.182 2.230 1.00 96.94 89 SER A C 1
ATOM 711 O O . SER A 1 89 ? -7.849 7.012 3.140 1.00 96.94 89 SER A O 1
ATOM 713 N N . VAL A 1 90 ? -6.986 5.210 2.100 1.00 97.31 90 VAL A N 1
ATOM 714 C CA . VAL A 1 90 ? -5.946 4.908 3.089 1.00 97.31 90 VAL A CA 1
ATOM 715 C C . VAL A 1 90 ? -4.602 4.642 2.414 1.00 97.31 90 VAL A C 1
ATOM 717 O O . VAL A 1 90 ? -4.536 4.292 1.235 1.00 97.31 90 VAL A O 1
ATOM 720 N N . SER A 1 91 ? -3.507 4.789 3.160 1.00 97.50 91 SER A N 1
ATOM 721 C CA . SER A 1 91 ? -2.195 4.317 2.711 1.00 97.50 91 SER A CA 1
ATOM 722 C C . SER A 1 91 ? -2.166 2.789 2.629 1.00 97.50 91 SER A C 1
ATOM 724 O O . SER A 1 91 ? -2.965 2.102 3.269 1.00 97.50 91 SER A O 1
ATOM 726 N N . LEU A 1 92 ? -1.211 2.232 1.883 1.00 97.00 92 LEU A N 1
ATOM 727 C CA . LEU A 1 92 ? -1.064 0.779 1.784 1.00 97.00 92 LEU A CA 1
ATOM 728 C C . LEU A 1 92 ? -0.809 0.125 3.153 1.00 97.00 92 LEU A C 1
ATOM 730 O O . LEU A 1 92 ? -1.383 -0.917 3.448 1.00 97.00 92 LEU A O 1
ATOM 734 N N . PHE A 1 93 ? -0.019 0.754 4.027 1.00 97.69 93 PHE A N 1
ATOM 735 C CA . PHE A 1 93 ? 0.220 0.238 5.381 1.00 97.69 93 PHE A CA 1
ATOM 736 C C . PHE A 1 93 ? -1.040 0.237 6.246 1.00 97.69 93 PHE A C 1
ATOM 738 O O . PHE A 1 93 ? -1.306 -0.738 6.946 1.00 97.69 93 PHE A O 1
ATOM 745 N N . GLN A 1 94 ? -1.845 1.299 6.166 1.00 97.75 94 GLN A N 1
ATOM 746 C CA . GLN A 1 94 ? -3.147 1.337 6.826 1.00 97.75 94 GLN A CA 1
ATOM 747 C C . GLN A 1 94 ? -4.066 0.241 6.273 1.00 97.75 94 GLN A C 1
ATOM 749 O O . GLN A 1 94 ? -4.735 -0.430 7.052 1.00 97.75 94 GLN A O 1
ATOM 754 N N . ALA A 1 95 ? -4.068 0.019 4.955 1.00 97.06 95 ALA A N 1
ATOM 755 C CA . ALA A 1 95 ? -4.876 -1.023 4.336 1.00 97.06 95 ALA A CA 1
ATOM 756 C C . ALA A 1 95 ? -4.486 -2.429 4.812 1.00 97.06 95 ALA A C 1
ATOM 758 O O . ALA A 1 95 ? -5.362 -3.203 5.185 1.00 97.06 95 ALA A O 1
ATOM 759 N N . VAL A 1 96 ? -3.184 -2.732 4.865 1.00 97.38 96 VAL A N 1
ATOM 760 C CA . VAL A 1 96 ? -2.666 -4.003 5.400 1.00 97.38 96 VAL A CA 1
ATOM 761 C C . VAL A 1 96 ? -3.159 -4.217 6.829 1.00 97.38 96 VAL A C 1
ATOM 763 O O . VAL A 1 96 ? -3.720 -5.267 7.123 1.00 97.38 96 VAL A O 1
ATOM 766 N N . VAL A 1 97 ? -3.009 -3.212 7.699 1.00 97.62 97 VAL A N 1
ATOM 767 C CA . VAL A 1 97 ? -3.462 -3.284 9.097 1.00 97.62 97 VAL A CA 1
ATOM 768 C C . VAL A 1 97 ? -4.973 -3.500 9.190 1.00 97.62 97 VAL A C 1
ATOM 770 O O . VAL A 1 97 ? -5.413 -4.370 9.933 1.00 97.62 97 VAL A O 1
ATOM 773 N N . LEU A 1 98 ? -5.775 -2.737 8.443 1.00 97.00 98 LEU A N 1
ATOM 774 C CA . LEU A 1 98 ? -7.236 -2.828 8.492 1.00 97.00 98 LEU A CA 1
ATOM 775 C C . LEU A 1 98 ? -7.752 -4.176 7.978 1.00 97.00 98 LEU A C 1
ATOM 777 O O . LEU A 1 98 ? -8.668 -4.733 8.573 1.00 97.00 98 LEU A O 1
ATOM 781 N N . CYS A 1 99 ? -7.145 -4.735 6.927 1.00 96.12 99 CYS A N 1
ATOM 782 C CA . CYS A 1 99 ? -7.534 -6.044 6.402 1.00 96.12 99 CYS A CA 1
ATOM 783 C C . CYS A 1 99 ? -7.306 -7.189 7.402 1.00 96.12 99 CYS A C 1
ATOM 785 O O . CYS A 1 99 ? -8.011 -8.190 7.319 1.00 96.12 99 CYS A O 1
ATOM 787 N N . MET A 1 100 ? -6.383 -7.051 8.363 1.00 97.06 100 MET A N 1
ATOM 788 C CA . MET A 1 100 ? -6.182 -8.063 9.413 1.00 97.06 100 MET A CA 1
ATOM 789 C C . MET A 1 100 ? -7.390 -8.195 10.352 1.00 97.06 100 MET A C 1
ATOM 791 O O . MET A 1 100 ? -7.591 -9.254 10.939 1.00 97.06 100 MET A O 1
ATOM 795 N N . PHE A 1 101 ? -8.215 -7.150 10.477 1.00 96.75 101 PHE A N 1
ATOM 796 C CA . PHE A 1 101 ? -9.425 -7.173 11.307 1.00 96.75 101 PHE A CA 1
ATOM 797 C C . PHE A 1 101 ? -10.611 -7.884 10.640 1.00 96.75 101 PHE A C 1
ATOM 799 O O . PHE A 1 101 ? -11.661 -8.027 11.256 1.00 96.75 101 PHE A O 1
ATOM 806 N N . ASN A 1 102 ? -10.463 -8.367 9.401 1.00 95.31 102 ASN A N 1
ATOM 807 C CA . ASN A 1 102 ? -11.485 -9.224 8.794 1.00 95.31 102 ASN A CA 1
ATOM 808 C C . ASN A 1 102 ? -11.589 -10.589 9.499 1.00 95.31 102 ASN A C 1
ATOM 810 O O . ASN A 1 102 ? -12.653 -11.200 9.464 1.00 95.31 102 ASN A O 1
ATOM 814 N N . ASP A 1 103 ? -10.509 -11.038 10.149 1.00 94.88 103 ASP A N 1
ATOM 815 C CA . ASP A 1 103 ? -10.421 -12.341 10.819 1.00 94.88 103 ASP A CA 1
ATOM 816 C C . ASP A 1 103 ? -10.354 -12.230 12.357 1.00 94.88 103 ASP A C 1
ATOM 818 O O . ASP A 1 103 ? -10.269 -13.247 13.050 1.00 94.88 103 ASP A O 1
ATOM 822 N N . ALA A 1 104 ? -10.362 -11.012 12.913 1.00 95.50 104 ALA A N 1
ATOM 823 C CA . ALA A 1 104 ? -10.240 -10.775 14.351 1.00 95.50 104 ALA A CA 1
ATOM 824 C C . ALA A 1 104 ? -10.838 -9.427 14.783 1.00 95.50 104 ALA A C 1
ATOM 826 O O . ALA A 1 104 ? -10.553 -8.393 14.185 1.00 95.50 104 ALA A O 1
ATOM 827 N N . ASP A 1 105 ? -11.569 -9.417 15.90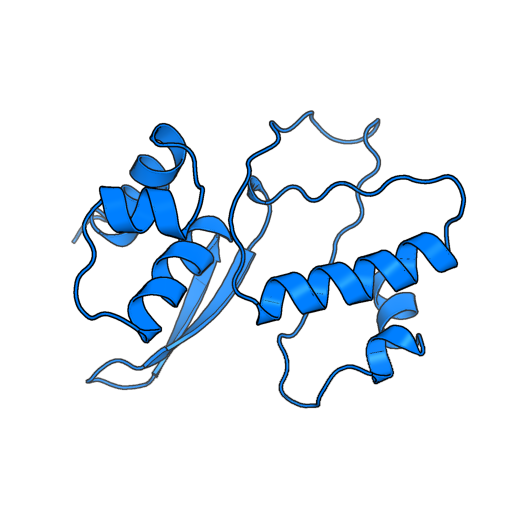1 1.00 93.81 105 ASP A N 1
ATOM 828 C CA . ASP A 1 105 ? -12.151 -8.189 16.471 1.00 93.81 105 ASP A CA 1
ATOM 829 C C . ASP A 1 105 ? -11.133 -7.341 17.255 1.00 93.81 105 ASP A C 1
ATOM 831 O O . ASP A 1 105 ? -11.289 -6.128 17.403 1.00 93.81 105 ASP A O 1
ATOM 835 N N . ALA A 1 106 ? -10.086 -7.975 17.786 1.00 96.25 106 ALA A N 1
ATOM 836 C CA . ALA A 1 106 ? -9.048 -7.326 18.575 1.00 96.25 106 ALA A CA 1
ATOM 837 C C . ALA A 1 106 ? -7.684 -7.956 18.285 1.00 96.25 106 ALA A C 1
ATOM 839 O O . ALA A 1 106 ? -7.533 -9.176 18.303 1.00 96.25 106 ALA A O 1
ATOM 840 N N . LEU A 1 107 ? -6.682 -7.108 18.055 1.00 97.56 107 LEU A N 1
ATOM 841 C CA . LEU A 1 107 ? -5.306 -7.504 17.768 1.00 97.56 107 LEU A CA 1
ATOM 842 C C . LEU A 1 107 ? -4.357 -6.661 18.618 1.00 97.56 107 LEU A C 1
ATOM 844 O O . LEU A 1 107 ? -4.510 -5.440 18.711 1.00 97.56 107 LEU A O 1
ATOM 848 N N . SER A 1 108 ? -3.366 -7.298 19.243 1.00 97.94 108 SER A N 1
ATOM 849 C CA . SER A 1 108 ? -2.319 -6.568 19.953 1.00 97.94 108 SER A CA 1
ATOM 850 C C . SER A 1 108 ? -1.345 -5.919 18.966 1.00 97.94 108 SER A C 1
ATOM 852 O O . SER A 1 108 ? -1.255 -6.288 17.793 1.00 97.94 108 SER A O 1
ATOM 854 N N . PHE A 1 109 ? -0.537 -4.973 19.451 1.00 97.69 109 PHE A N 1
ATOM 855 C CA . PHE A 1 109 ? 0.537 -4.391 18.642 1.00 97.69 109 PHE A CA 1
ATOM 856 C C . PHE A 1 109 ? 1.504 -5.457 18.098 1.00 97.69 109 PHE A C 1
ATOM 858 O O . PHE A 1 109 ? 1.990 -5.324 16.977 1.00 97.69 109 PHE A O 1
ATOM 865 N N . GLN A 1 110 ? 1.782 -6.516 18.869 1.00 98.00 110 GLN A N 1
ATOM 866 C CA . GLN A 1 110 ? 2.681 -7.586 18.426 1.00 98.00 110 GLN A CA 1
ATOM 867 C C . GLN A 1 110 ? 2.048 -8.443 17.330 1.00 98.00 110 GLN A C 1
ATOM 869 O O . GLN A 1 110 ? 2.729 -8.756 16.354 1.00 98.00 110 GLN A O 1
ATOM 874 N N . ASP A 1 111 ? 0.750 -8.740 17.432 1.00 97.88 111 ASP A N 1
ATOM 875 C CA . ASP A 1 111 ? 0.023 -9.477 16.391 1.00 97.88 111 ASP A CA 1
ATOM 876 C C . ASP A 1 111 ? 0.040 -8.694 15.077 1.00 97.88 111 ASP A C 1
ATOM 878 O O . ASP A 1 111 ? 0.396 -9.230 14.027 1.00 97.88 111 ASP A O 1
ATOM 882 N N . LEU A 1 112 ? -0.242 -7.388 15.153 1.00 97.94 112 LE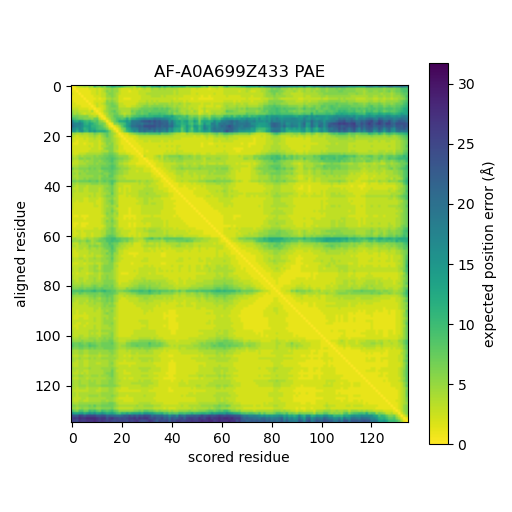U A N 1
ATOM 883 C CA . LEU A 1 112 ? -0.191 -6.480 14.009 1.00 97.94 112 LEU A CA 1
ATOM 884 C C . LEU A 1 112 ? 1.210 -6.406 13.401 1.00 97.94 112 LEU A C 1
ATOM 886 O O . LEU A 1 112 ? 1.350 -6.463 12.182 1.00 97.94 112 LEU A O 1
ATOM 890 N N . LYS A 1 113 ? 2.261 -6.328 14.221 1.00 97.88 113 LYS A N 1
ATOM 891 C CA . LYS A 1 113 ? 3.653 -6.297 13.749 1.00 97.88 113 LYS A CA 1
ATOM 892 C C . LYS A 1 113 ? 4.036 -7.576 13.010 1.00 97.88 113 LYS A C 1
ATOM 894 O O . LYS A 1 113 ? 4.568 -7.511 11.905 1.00 97.88 113 LYS A O 1
ATOM 899 N N . VAL A 1 114 ? 3.739 -8.738 13.589 1.00 97.44 114 VAL A N 1
ATOM 900 C CA . VAL A 1 114 ? 4.072 -10.037 12.987 1.00 97.44 114 VAL A CA 1
ATOM 901 C C . VAL A 1 114 ? 3.247 -10.292 11.725 1.00 97.44 114 VAL A C 1
ATOM 903 O O . VAL A 1 114 ? 3.799 -10.748 10.717 1.00 97.44 114 VAL A O 1
ATOM 906 N N . GLY A 1 115 ? 1.948 -9.993 11.763 1.00 96.81 115 GLY A N 1
ATOM 907 C CA . GLY A 1 115 ? 1.029 -10.241 10.655 1.00 96.81 115 GLY A CA 1
ATOM 908 C C . GLY A 1 115 ? 1.213 -9.281 9.482 1.00 96.81 115 GLY A C 1
ATOM 909 O O . GLY A 1 115 ? 1.190 -9.731 8.342 1.00 96.81 115 GLY A O 1
ATOM 910 N N . SER A 1 116 ? 1.491 -8.000 9.741 1.00 97.06 116 SER A N 1
ATOM 911 C CA . SER A 1 116 ? 1.729 -7.008 8.681 1.00 97.06 116 SER A CA 1
ATOM 912 C C . SER A 1 116 ? 3.171 -6.970 8.179 1.00 97.06 116 SER A C 1
ATOM 914 O O . SER A 1 116 ? 3.411 -6.491 7.077 1.00 97.06 116 SER A O 1
ATOM 916 N N . GLY A 1 117 ? 4.153 -7.422 8.967 1.00 97.19 117 GLY A N 1
ATOM 917 C CA . GLY A 1 117 ? 5.577 -7.306 8.627 1.00 97.19 117 GLY A CA 1
ATOM 918 C C . GLY A 1 117 ? 6.120 -5.870 8.597 1.00 97.19 117 GLY A C 1
ATOM 919 O O . GLY A 1 117 ? 7.260 -5.671 8.190 1.00 97.19 117 GLY A O 1
ATOM 920 N N . ILE A 1 118 ? 5.332 -4.876 9.019 1.00 97.69 118 ILE A N 1
ATOM 921 C CA . ILE A 1 118 ? 5.729 -3.464 9.025 1.00 97.69 118 ILE A CA 1
ATOM 922 C C . ILE A 1 118 ? 6.696 -3.204 10.190 1.00 97.69 118 ILE A C 1
ATOM 924 O O . ILE A 1 118 ? 6.495 -3.677 11.313 1.00 97.69 118 ILE A O 1
ATOM 928 N N . GLU A 1 119 ? 7.742 -2.414 9.940 1.00 96.88 119 GLU A N 1
ATOM 929 C CA . GLU A 1 119 ? 8.707 -2.017 10.969 1.00 96.88 119 GLU A CA 1
ATOM 930 C C . GLU A 1 119 ? 8.029 -1.251 12.120 1.00 96.88 119 GLU A C 1
ATOM 932 O O . GLU A 1 119 ? 7.131 -0.441 11.909 1.00 96.88 119 GLU A O 1
ATOM 937 N N . ASP A 1 120 ? 8.509 -1.455 13.350 1.00 97.06 120 ASP A N 1
ATOM 938 C CA . ASP A 1 120 ? 7.944 -0.898 14.588 1.00 97.06 120 ASP A CA 1
ATOM 939 C C . ASP A 1 120 ? 7.635 0.608 14.501 1.00 97.06 120 ASP A C 1
ATOM 941 O O . ASP A 1 120 ? 6.526 1.047 14.812 1.00 97.06 120 ASP A O 1
ATOM 945 N N . LYS A 1 121 ? 8.599 1.399 14.010 1.00 95.75 121 LYS A N 1
ATOM 946 C CA . LYS A 1 121 ? 8.464 2.854 13.866 1.00 95.75 121 LYS A CA 1
ATOM 947 C C . LYS A 1 121 ? 7.328 3.234 12.914 1.00 95.75 121 LYS A C 1
ATOM 949 O O . LYS A 1 121 ? 6.542 4.132 13.222 1.00 95.75 121 LYS A O 1
ATOM 954 N N . GLU A 1 122 ? 7.240 2.557 11.775 1.00 96.25 122 GLU A N 1
ATOM 955 C CA . GLU A 1 122 ? 6.230 2.832 10.756 1.00 96.25 122 GLU A CA 1
ATOM 956 C C . GLU A 1 122 ? 4.852 2.309 11.172 1.00 96.25 122 GLU A C 1
ATOM 958 O O . GLU A 1 122 ? 3.840 2.981 10.964 1.00 96.25 122 GLU A O 1
ATOM 963 N N . LEU A 1 123 ? 4.804 1.166 11.858 1.00 97.50 123 LEU A N 1
ATOM 964 C CA . LEU A 1 123 ? 3.572 0.618 12.406 1.00 97.50 123 LEU A CA 1
ATOM 965 C C . LEU A 1 123 ? 2.985 1.543 13.475 1.00 97.50 123 LEU A C 1
ATOM 967 O O . LEU A 1 123 ? 1.792 1.830 13.439 1.00 97.50 123 LEU A O 1
ATOM 971 N N . ARG A 1 124 ? 3.803 2.086 14.388 1.00 97.12 124 ARG A N 1
ATOM 972 C CA . ARG A 1 124 ? 3.337 3.080 15.375 1.00 97.12 124 ARG A CA 1
ATOM 973 C C . ARG A 1 124 ? 2.728 4.305 14.707 1.00 97.12 124 ARG A C 1
ATOM 975 O O . ARG A 1 124 ? 1.654 4.737 15.114 1.00 97.12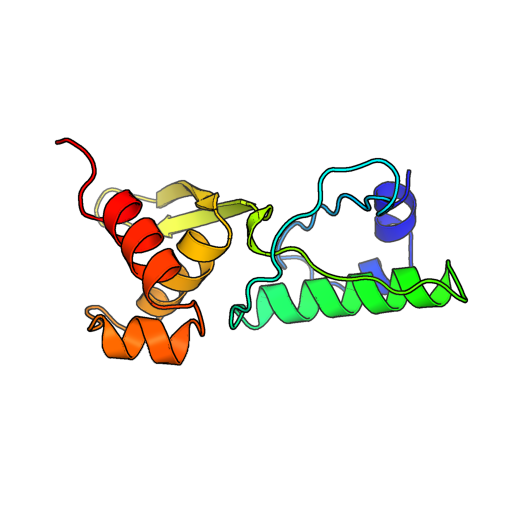 124 ARG A O 1
ATOM 982 N N . ARG A 1 125 ? 3.383 4.838 13.672 1.00 95.69 125 ARG A N 1
ATOM 983 C CA . ARG A 1 125 ? 2.878 5.980 12.892 1.00 95.69 125 ARG A CA 1
ATOM 984 C C . ARG A 1 125 ? 1.551 5.647 12.208 1.00 95.69 125 ARG A C 1
ATOM 986 O O . ARG A 1 125 ? 0.605 6.432 12.276 1.00 95.69 125 ARG A O 1
ATOM 993 N N . THR A 1 126 ? 1.473 4.465 11.603 1.00 96.75 126 THR A N 1
ATOM 994 C CA . THR A 1 126 ? 0.266 3.947 10.951 1.00 96.75 126 THR A CA 1
ATOM 995 C C . THR A 1 126 ? -0.884 3.840 11.953 1.00 96.75 126 THR A C 1
ATOM 997 O O . THR A 1 126 ? -1.948 4.411 11.729 1.00 96.75 126 THR A O 1
ATOM 1000 N N . LEU A 1 127 ? -0.666 3.211 13.109 1.00 96.69 127 LEU A N 1
ATOM 1001 C CA . LEU A 1 127 ? -1.692 3.047 14.142 1.00 96.69 127 LEU A CA 1
ATOM 1002 C C . LEU A 1 127 ? -2.105 4.372 14.785 1.00 96.69 127 LEU A C 1
ATOM 1004 O O . LEU A 1 127 ? -3.291 4.585 15.022 1.00 96.69 127 LEU A O 1
ATOM 1008 N N . GLN A 1 128 ? -1.164 5.294 14.998 1.00 95.56 128 GLN A N 1
ATOM 1009 C CA . GLN A 1 128 ? -1.473 6.629 15.507 1.00 95.56 128 GLN A CA 1
ATOM 1010 C C . GLN A 1 128 ? -2.455 7.362 14.583 1.00 95.56 128 GLN A C 1
ATOM 1012 O O . GLN A 1 128 ? -3.392 7.993 15.063 1.00 95.56 128 GLN A O 1
ATOM 1017 N N . SER A 1 129 ? -2.280 7.248 13.263 1.00 94.50 129 SER A N 1
ATOM 1018 C CA . SER A 1 129 ? -3.190 7.873 12.295 1.00 94.50 129 SER A CA 1
ATOM 1019 C C . SER A 1 129 ? -4.592 7.252 12.266 1.00 94.50 129 SER A C 1
ATOM 1021 O O . SER A 1 129 ? -5.549 7.946 11.936 1.00 94.50 129 SER A O 1
ATOM 1023 N N . LEU A 1 130 ? -4.717 5.968 12.621 1.00 94.00 130 LEU A N 1
ATOM 1024 C CA . LEU A 1 130 ? -5.984 5.232 12.608 1.00 94.00 130 LEU A CA 1
ATOM 1025 C C . LEU A 1 130 ? -6.765 5.376 13.921 1.00 94.00 130 LEU A C 1
ATOM 1027 O O . LEU A 1 130 ? -7.987 5.461 13.893 1.00 94.00 130 LEU A O 1
ATOM 1031 N N . ALA A 1 131 ? -6.069 5.394 15.061 1.00 90.81 131 ALA A N 1
ATOM 1032 C CA . ALA A 1 131 ? -6.688 5.293 16.385 1.00 90.81 131 ALA A CA 1
ATOM 1033 C C . ALA A 1 131 ? -6.521 6.544 17.261 1.00 90.81 131 ALA A C 1
ATOM 1035 O O . ALA A 1 131 ? -7.287 6.735 18.201 1.00 90.81 131 ALA A O 1
ATOM 1036 N N . CYS A 1 132 ? -5.531 7.397 16.982 1.00 86.25 132 CYS A N 1
ATOM 1037 C CA . CYS A 1 132 ? -5.215 8.577 17.798 1.00 86.25 132 CYS A CA 1
ATOM 1038 C C . CYS A 1 132 ? -5.487 9.901 17.064 1.00 86.25 132 CYS A C 1
ATOM 1040 O O . CYS A 1 132 ? -4.967 10.946 17.465 1.00 86.25 132 CYS A O 1
ATOM 1042 N N . GLY A 1 133 ? -6.267 9.865 15.978 1.00 73.81 133 GLY A N 1
ATOM 1043 C CA . GLY A 1 133 ? -6.758 11.068 15.307 1.00 73.81 133 GLY A CA 1
ATOM 1044 C C . GLY A 1 133 ? -7.583 11.939 16.261 1.00 73.81 133 GLY A C 1
ATOM 1045 O O . GLY A 1 133 ? -8.196 11.431 17.200 1.00 73.81 133 GLY A O 1
ATOM 1046 N N . LYS A 1 134 ? -7.572 13.261 16.047 1.00 52.19 134 LYS A N 1
ATOM 1047 C CA . LYS A 1 134 ? -8.352 14.189 16.880 1.00 52.19 134 LYS A CA 1
ATOM 1048 C C . LYS A 1 134 ? -9.845 13.870 16.755 1.00 52.19 134 LYS A C 1
ATOM 1050 O O . LYS A 1 134 ? -10.358 13.839 15.637 1.00 52.19 134 LYS A O 1
ATOM 1055 N N . VAL A 1 135 ? -10.483 13.645 17.905 1.00 44.00 135 VAL A N 1
ATOM 1056 C CA . VAL A 1 135 ? -11.945 13.664 18.086 1.00 44.00 135 VAL A CA 1
ATOM 1057 C C . VAL A 1 135 ? -12.472 15.065 17.801 1.00 44.00 135 VAL A C 1
ATOM 1059 O O . VAL A 1 135 ? -11.779 16.031 18.205 1.00 44.00 135 VAL A O 1
#

Radius of gyration: 16.66 Å; Cα contacts (8 Å, |Δi|>4): 120; chains: 1; bounding box: 42×28×43 Å

Organism: Haematococcus lacustris (NCBI:txid44745)

Sequence (135 aa):
DVMTAFKQSPQARTHTPGAVDLQVSVLTSGFWPTYPLMEAKLPKELEAQQQVFLDFYMHKYSGRRLQWYNSLGACVLRAAFPKGTKELSVSLFQAVVLCMFNDADALSFQDLKVGSGIEDKELRRTLQSLACGKV

Solvent-accessible surface area (backbone atoms only — not comparable to full-atom values): 8658 Å² total; per-residue (Å²): 113,71,56,63,53,44,70,72,32,73,60,50,64,74,53,61,93,88,60,84,90,83,85,76,86,90,79,59,81,90,83,50,84,90,74,83,84,56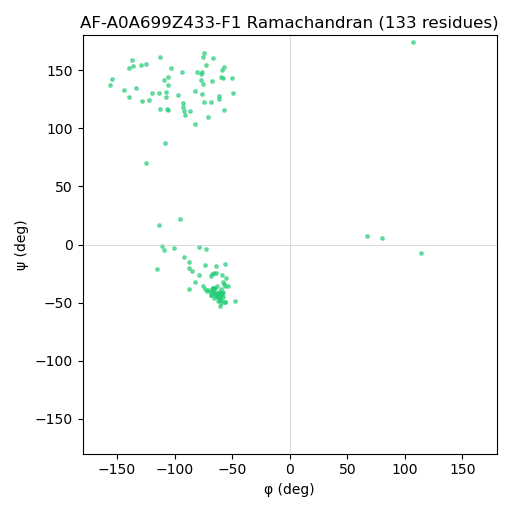,64,60,48,63,53,68,72,58,47,51,51,53,49,44,51,47,53,50,47,49,71,75,42,72,97,62,84,88,80,84,56,46,88,78,36,69,44,78,43,81,44,83,48,99,92,48,76,46,79,44,82,37,43,36,66,47,46,38,57,57,60,58,50,78,84,39,96,75,76,55,75,64,54,50,34,69,64,26,48,35,54,70,73,59,42,53,54,45,47,40,65,74,74,63,56,87,129

pLDDT: mean 91.65, std 9.63, range [44.0, 98.0]

Nearest PDB structures (foldseek):
  8b3i-assembly1_e  TM=9.371E-01  e=1.806E-12  Homo sapiens
  8ij1-assembly1_A  TM=9.002E-01  e=6.305E-09  Homo sapiens
  8ij1-assembly1_F  TM=9.468E-01  e=8.621E-08  Homo sapiens
  5khr-assembly1_N  TM=8.673E-01  e=1.607E-07  Homo sapiens
  8tar-assembly1_N  TM=7.900E-01  e=8.113E-07  Homo sapiens

Secondary structure (DSSP, 8-state):
-HHHHHHHSHHHHTS-TTS---------TTTS-----------HHHHHHHHHHHHHHHHHSTT------GGG-EEEEEEEETTEEEEEEEEHHHHHHHHGGGS-S---HHHHHHHH---HHHHHHHHHHHHSS--

InterPro domains:
  IPR016158 Cullin homology domain [PS50069] (1-131)
  IPR016158 Cullin homology domain [SM00182] (1-81)
  IPR036317 Cullin homology domain superfamily [SSF75632] (3-135)
  IPR045093 Cullin [PTHR11932] (1-134)
  IPR059120 Cullin-like, alpha+beta domain [PF26557] (26-134)

Mean predicted aligned error: 4.5 Å

Foldseek 3Di:
DLVVVLCVDPLVVVDDVPAFDDDDDDDDPVPDDDDDAWDWDADPSVVSVVVSSLVVCCVVPPPDDDDDRQQPAWDWDWDQDPVGIDIDTGRSLLVQQVVVCVVPVDDDLVRSCVSTVGDPVVSVVSVCVVPVPDD